Protein AF-A0A965PPJ6-F1 (afdb_monomer)

Foldseek 3Di:
DPPCPVDFQFQDPVLLVVLVVQLVVCVVVVDDDDPVSNVVSVCNVVRNGDDPVVVVVVVVVCVVCVCVCVDPPRDD

Radius of gyration: 13.85 Å; Cα contacts (8 Å, |Δi|>4): 50; chains: 1; bounding box: 31×24×42 Å

Sequence (76 aa):
MARYDHIDFSPPAGVRDEAARGLAWRDEFNRGGTAVGVARARDLSNGVNISPETARRMKAYFDRHEIDKQGKGYRP

Mean predicted aligned error: 4.11 Å

Structure (mmCIF, N/CA/C/O backbone):
data_AF-A0A965PPJ6-F1
#
_entry.id   AF-A0A965PPJ6-F1
#
loop_
_atom_site.group_PDB
_atom_site.id
_atom_site.type_symbol
_atom_site.label_atom_id
_atom_site.label_alt_id
_atom_site.label_comp_id
_atom_site.label_asym_id
_atom_site.label_entity_id
_atom_site.label_seq_id
_atom_site.pdbx_PDB_ins_code
_atom_site.Cartn_x
_atom_site.Cartn_y
_atom_site.Cartn_z
_atom_site.occupancy
_atom_site.B_iso_or_equiv
_atom_site.auth_seq_id
_atom_site.auth_comp_id
_atom_site.auth_asym_id
_atom_site.auth_atom_id
_atom_site.pdbx_PDB_model_num
ATOM 1 N N . MET A 1 1 ? 13.737 -10.426 -22.777 1.00 60.97 1 MET A N 1
ATOM 2 C CA . MET A 1 1 ? 13.354 -10.666 -21.372 1.00 60.97 1 MET A CA 1
ATOM 3 C C . MET A 1 1 ? 13.382 -9.340 -20.639 1.00 60.97 1 MET A C 1
ATOM 5 O O . MET A 1 1 ? 14.348 -8.597 -20.794 1.00 60.97 1 MET A O 1
ATOM 9 N N . ALA A 1 2 ? 12.293 -8.975 -19.965 1.00 79.00 2 ALA A N 1
ATOM 10 C CA . ALA A 1 2 ? 12.261 -7.750 -19.170 1.00 79.00 2 ALA A CA 1
ATOM 11 C C . ALA A 1 2 ? 13.052 -7.989 -17.876 1.00 79.00 2 ALA A C 1
ATOM 13 O O . ALA A 1 2 ? 13.031 -9.090 -17.346 1.00 79.00 2 ALA A O 1
ATOM 14 N N . ARG A 1 3 ? 13.726 -6.966 -17.338 1.00 83.31 3 ARG A N 1
ATOM 15 C CA . ARG A 1 3 ? 14.674 -7.082 -16.205 1.00 83.31 3 ARG A CA 1
ATOM 16 C C . ARG A 1 3 ? 14.151 -7.830 -14.955 1.00 83.31 3 ARG A C 1
ATOM 18 O O . ARG A 1 3 ? 14.966 -8.255 -14.143 1.00 83.31 3 ARG A O 1
ATOM 25 N N . TYR A 1 4 ? 12.833 -7.956 -14.777 1.00 88.50 4 TYR A N 1
ATOM 26 C CA . TYR A 1 4 ? 12.183 -8.493 -13.572 1.00 88.50 4 TYR A CA 1
ATOM 27 C C . TYR A 1 4 ? 11.123 -9.571 -13.863 1.00 88.50 4 TYR A C 1
ATOM 29 O O . TYR A 1 4 ? 10.233 -9.781 -13.050 1.00 88.50 4 TYR A O 1
ATOM 37 N N . ASP A 1 5 ? 11.182 -10.222 -15.023 1.00 84.50 5 ASP A N 1
ATOM 38 C CA . ASP A 1 5 ? 10.200 -11.232 -15.455 1.00 84.50 5 ASP A CA 1
ATOM 39 C C . ASP A 1 5 ? 10.140 -12.501 -14.584 1.00 84.50 5 ASP A C 1
ATOM 41 O O . ASP A 1 5 ? 9.116 -13.174 -14.554 1.00 84.50 5 ASP A O 1
ATOM 45 N N . HIS A 1 6 ? 11.206 -12.801 -13.847 1.00 89.75 6 HIS A N 1
ATOM 46 C CA . HIS A 1 6 ? 11.304 -13.927 -12.914 1.00 89.75 6 HIS A CA 1
ATOM 47 C C . HIS A 1 6 ? 10.779 -13.623 -11.498 1.00 89.75 6 HIS A C 1
ATOM 49 O O . HIS A 1 6 ? 10.853 -14.489 -10.629 1.00 89.75 6 HIS A O 1
ATOM 55 N N . ILE A 1 7 ? 10.298 -12.403 -11.232 1.00 91.88 7 ILE A N 1
ATOM 56 C CA . ILE A 1 7 ? 9.798 -11.995 -9.913 1.00 91.88 7 ILE A CA 1
ATOM 57 C C . ILE A 1 7 ? 8.275 -11.891 -9.965 1.00 91.88 7 ILE A C 1
ATOM 59 O O . ILE A 1 7 ? 7.727 -11.178 -10.807 1.00 91.88 7 ILE A O 1
ATOM 63 N N . ASP A 1 8 ? 7.598 -12.549 -9.025 1.00 92.00 8 ASP A N 1
ATOM 64 C CA . ASP A 1 8 ? 6.166 -12.356 -8.825 1.00 92.00 8 ASP A CA 1
ATOM 65 C C . ASP A 1 8 ? 5.904 -11.075 -8.019 1.00 92.00 8 ASP A C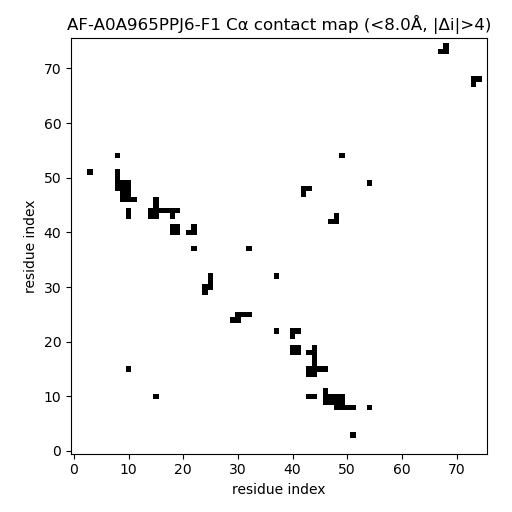 1
ATOM 67 O O . ASP A 1 8 ? 6.383 -10.908 -6.897 1.00 92.00 8 ASP A O 1
ATOM 71 N N . PHE A 1 9 ? 5.138 -10.163 -8.614 1.00 94.25 9 PHE A N 1
ATOM 72 C CA . PHE A 1 9 ? 4.693 -8.918 -7.987 1.00 94.25 9 PHE A CA 1
ATOM 73 C C . PHE A 1 9 ? 3.210 -8.961 -7.604 1.00 94.25 9 PHE A C 1
ATOM 75 O O . PHE A 1 9 ? 2.582 -7.912 -7.413 1.00 94.25 9 PHE A O 1
ATOM 82 N N . SER A 1 10 ? 2.635 -10.158 -7.504 1.00 95.06 10 SER A N 1
ATOM 83 C CA . SER A 1 10 ? 1.324 -10.339 -6.908 1.00 95.06 10 SER A CA 1
ATOM 84 C C . SER A 1 10 ? 1.359 -9.960 -5.420 1.00 95.06 10 SER A C 1
ATOM 86 O O . SER A 1 10 ? 2.308 -10.298 -4.705 1.00 95.06 10 SER A O 1
ATOM 88 N N . PRO A 1 11 ? 0.358 -9.216 -4.911 1.00 95.44 11 PRO A N 1
ATOM 89 C CA . PRO A 1 11 ? 0.299 -8.885 -3.493 1.00 95.44 11 PRO A CA 1
ATOM 90 C C . PRO A 1 11 ? 0.177 -10.172 -2.659 1.00 95.44 11 PRO A C 1
ATOM 92 O O . PRO A 1 11 ? -0.753 -10.947 -2.910 1.00 95.44 11 PRO A O 1
ATOM 95 N N . PRO A 1 12 ? 1.050 -10.413 -1.664 1.00 95.56 12 PRO A N 1
ATOM 96 C CA . PRO A 1 12 ? 0.908 -11.541 -0.742 1.00 95.56 12 PRO A CA 1
ATOM 97 C C . PRO A 1 12 ? -0.378 -11.435 0.084 1.00 95.56 12 PRO A C 1
ATOM 99 O O . PRO A 1 12 ? -0.860 -10.328 0.313 1.00 95.56 12 PRO A O 1
ATOM 102 N N . ALA A 1 13 ? -0.894 -12.559 0.594 1.00 96.00 13 ALA A N 1
ATOM 103 C CA . ALA A 1 13 ? -2.159 -12.611 1.343 1.00 96.00 13 ALA A CA 1
ATOM 104 C C . ALA A 1 13 ? -2.252 -11.554 2.460 1.00 96.00 13 ALA A C 1
ATOM 106 O O . ALA A 1 13 ? -3.179 -10.753 2.457 1.00 96.00 13 ALA A O 1
ATOM 107 N N . GLY A 1 14 ? -1.228 -11.442 3.315 1.00 95.44 14 GLY A N 1
ATOM 108 C CA . GLY A 1 14 ? -1.223 -10.447 4.394 1.00 95.44 14 GLY A CA 1
ATOM 109 C C . GLY A 1 14 ? -1.313 -8.994 3.907 1.00 95.44 14 GLY A C 1
ATOM 110 O O . GLY A 1 14 ? -1.950 -8.167 4.547 1.00 95.44 14 GLY A O 1
ATOM 111 N N . VAL A 1 15 ? -0.752 -8.674 2.734 1.00 94.88 15 VAL A N 1
ATOM 112 C CA . VAL A 1 15 ? -0.903 -7.335 2.134 1.00 94.88 15 VAL A CA 1
ATOM 113 C C . VAL A 1 15 ? -2.345 -7.102 1.687 1.00 94.88 15 VAL A C 1
ATOM 115 O O . VAL A 1 15 ? -2.853 -5.991 1.835 1.00 94.88 15 VAL A O 1
ATOM 118 N N . ARG A 1 16 ? -3.012 -8.131 1.150 1.00 97.12 16 ARG A N 1
ATOM 119 C CA . ARG A 1 16 ? -4.422 -8.042 0.741 1.00 97.12 16 ARG A CA 1
ATOM 120 C C . ARG A 1 16 ? -5.321 -7.820 1.952 1.00 97.12 16 ARG A C 1
ATOM 122 O O . ARG A 1 16 ? -6.162 -6.925 1.916 1.00 97.12 16 ARG A O 1
ATOM 129 N N . ASP A 1 17 ? -5.082 -8.577 3.019 1.00 97.19 17 ASP A N 1
ATOM 130 C CA . ASP A 1 17 ? -5.856 -8.521 4.259 1.00 97.19 17 ASP A CA 1
ATOM 131 C C . ASP A 1 17 ? -5.712 -7.159 4.954 1.00 97.19 17 ASP A C 1
ATOM 133 O O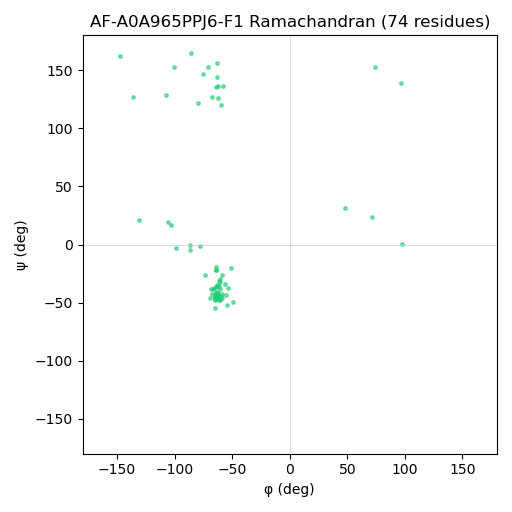 . ASP A 1 17 ? -6.708 -6.536 5.327 1.00 97.19 17 ASP A O 1
ATOM 137 N N . GLU A 1 18 ? -4.486 -6.638 5.066 1.00 95.12 18 GLU A N 1
ATOM 138 C CA . GLU A 1 18 ? -4.247 -5.310 5.643 1.00 95.12 18 GLU A CA 1
ATOM 139 C C . GLU A 1 18 ? -4.830 -4.186 4.774 1.00 95.12 18 GLU A C 1
ATOM 141 O O . GLU A 1 18 ? -5.415 -3.232 5.293 1.00 95.12 18 GLU A O 1
ATOM 146 N N . ALA A 1 19 ? -4.743 -4.300 3.445 1.00 96.12 19 ALA A N 1
ATOM 147 C CA . ALA A 1 19 ? -5.358 -3.331 2.542 1.00 96.12 19 ALA A CA 1
ATOM 148 C C . ALA A 1 19 ? -6.892 -3.331 2.664 1.00 96.12 19 ALA A C 1
ATOM 150 O O . ALA A 1 19 ? -7.504 -2.261 2.704 1.00 96.12 19 ALA A O 1
ATOM 151 N N . ALA A 1 20 ? -7.509 -4.511 2.773 1.00 97.06 20 ALA A N 1
ATOM 152 C CA . ALA A 1 20 ? -8.945 -4.655 2.989 1.00 97.06 20 ALA A CA 1
ATOM 153 C C . ALA A 1 20 ? -9.376 -4.049 4.334 1.00 97.06 20 ALA A C 1
ATOM 155 O O . ALA A 1 20 ? -10.334 -3.277 4.383 1.00 97.06 20 ALA A O 1
ATOM 156 N N . ARG A 1 21 ? -8.624 -4.311 5.411 1.00 95.56 21 ARG A N 1
ATOM 157 C CA . ARG A 1 21 ? -8.854 -3.694 6.728 1.00 95.56 21 ARG A CA 1
ATOM 158 C C . ARG A 1 21 ? -8.746 -2.172 6.685 1.00 95.56 21 ARG A C 1
ATOM 160 O O . ARG A 1 21 ? -9.607 -1.486 7.228 1.00 95.56 21 ARG A O 1
ATOM 167 N N . GLY A 1 22 ? -7.734 -1.635 6.004 1.00 94.69 22 GLY A N 1
ATOM 168 C CA . GLY A 1 22 ? -7.572 -0.190 5.838 1.00 94.69 22 GLY A CA 1
ATOM 169 C C . GLY A 1 22 ? -8.748 0.465 5.105 1.00 94.69 22 GLY A C 1
ATOM 170 O O . GLY A 1 22 ? -9.180 1.556 5.480 1.00 94.69 22 GLY A O 1
ATOM 171 N N . LEU A 1 23 ? -9.301 -0.207 4.089 1.00 96.81 23 LEU A N 1
ATOM 172 C CA . LEU A 1 23 ? -10.507 0.250 3.394 1.00 96.81 23 LEU A CA 1
ATOM 173 C C . LEU A 1 23 ? -11.747 0.198 4.294 1.00 96.81 23 LEU A C 1
ATOM 175 O O . LEU A 1 23 ? -12.511 1.160 4.293 1.00 96.81 23 LEU A O 1
ATOM 179 N N . ALA A 1 24 ? -11.916 -0.867 5.081 1.00 96.44 24 ALA A N 1
ATOM 180 C CA . ALA A 1 24 ? -13.027 -1.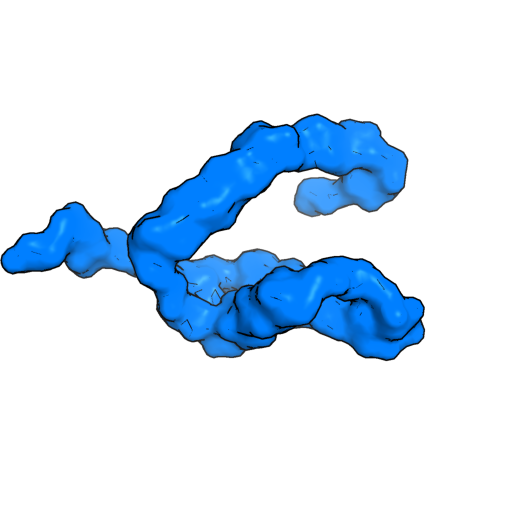001 6.023 1.00 96.44 24 ALA A CA 1
ATOM 181 C C . ALA A 1 24 ? -13.001 0.094 7.102 1.00 96.44 24 ALA A C 1
ATOM 183 O O . ALA A 1 24 ? -14.011 0.743 7.348 1.00 96.44 24 ALA A O 1
ATOM 184 N N . TRP A 1 25 ? -11.834 0.386 7.682 1.00 95.19 25 TRP A N 1
ATOM 185 C CA . TRP A 1 25 ? -11.700 1.492 8.636 1.00 95.19 25 TRP A CA 1
ATOM 186 C C . TRP A 1 25 ? -11.976 2.851 8.008 1.00 95.19 25 TRP A C 1
ATOM 188 O O . TRP A 1 25 ? -12.548 3.730 8.652 1.00 95.19 25 TRP A O 1
ATOM 198 N N . ARG A 1 26 ? -11.567 3.052 6.752 1.00 94.88 26 ARG A N 1
ATOM 199 C CA . ARG A 1 26 ? -11.909 4.284 6.047 1.00 94.88 26 ARG A CA 1
ATOM 200 C C . ARG A 1 26 ? -13.421 4.416 5.881 1.00 94.88 26 ARG A C 1
ATOM 202 O O . ARG A 1 26 ? -13.914 5.526 6.039 1.00 94.88 26 ARG A O 1
ATOM 209 N N . ASP A 1 27 ? -14.114 3.336 5.537 1.00 95.06 27 ASP A N 1
ATOM 210 C CA . ASP A 1 27 ? -15.573 3.317 5.396 1.00 95.06 27 ASP A CA 1
ATOM 211 C C . ASP A 1 27 ? -16.264 3.635 6.732 1.00 95.06 27 ASP A C 1
ATOM 213 O O . ASP A 1 27 ? -17.093 4.538 6.804 1.00 95.06 27 ASP A O 1
ATOM 217 N N . GLU A 1 28 ? -15.816 2.997 7.816 1.00 96.00 28 GLU A N 1
ATOM 218 C CA . GLU A 1 28 ? -16.356 3.178 9.169 1.00 96.00 28 GLU A CA 1
ATOM 219 C C . GLU A 1 28 ? -16.132 4.594 9.725 1.00 96.00 28 GLU A C 1
ATOM 221 O O . GLU A 1 28 ? -17.049 5.225 10.249 1.00 96.00 28 GLU A O 1
ATOM 226 N N . PHE A 1 29 ? -14.907 5.115 9.622 1.00 94.31 29 PHE A N 1
ATOM 227 C CA . PHE A 1 29 ? -1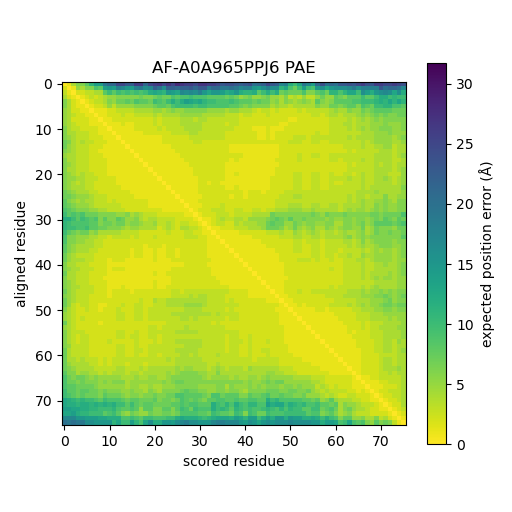4.530 6.383 10.257 1.00 94.31 29 PHE A CA 1
ATOM 228 C C . PHE A 1 29 ? -14.552 7.584 9.306 1.00 94.31 29 PHE A C 1
ATOM 230 O O . PHE A 1 29 ? -14.253 8.703 9.731 1.00 94.31 29 PHE A O 1
ATOM 237 N N . ASN A 1 30 ? -14.837 7.361 8.020 1.00 92.62 30 ASN A N 1
ATOM 238 C CA . ASN A 1 30 ? -14.810 8.350 6.939 1.00 92.62 30 ASN A CA 1
ATOM 239 C C . ASN A 1 30 ? -13.528 9.215 6.906 1.00 92.62 30 ASN A C 1
ATOM 241 O O . ASN A 1 30 ? -13.540 10.389 6.530 1.00 92.62 30 ASN A O 1
ATOM 245 N N . ARG A 1 31 ? -12.393 8.647 7.335 1.00 89.88 31 ARG A N 1
ATOM 246 C CA . ARG A 1 31 ? -11.087 9.323 7.422 1.00 89.88 31 ARG A CA 1
ATOM 247 C C . ARG A 1 31 ? -9.942 8.349 7.160 1.00 89.88 31 ARG A C 1
ATOM 249 O O . ARG A 1 31 ? -10.103 7.141 7.281 1.00 89.88 31 ARG A O 1
ATOM 256 N N . GLY A 1 32 ? -8.767 8.895 6.854 1.00 85.94 32 GLY A N 1
ATOM 257 C CA . GLY A 1 32 ? -7.544 8.118 6.641 1.00 85.94 32 GLY A CA 1
ATOM 258 C C . GLY A 1 32 ? -7.260 7.817 5.169 1.00 85.94 32 GLY A C 1
ATOM 259 O O . GLY A 1 32 ? -8.158 7.506 4.384 1.00 85.94 32 GLY A O 1
ATOM 260 N N . GLY A 1 33 ? -5.983 7.930 4.799 1.00 88.38 33 GLY A N 1
ATOM 261 C CA . GLY A 1 33 ? -5.499 7.731 3.434 1.00 88.38 33 GLY A CA 1
ATOM 262 C C . GLY A 1 33 ? -5.846 8.870 2.466 1.00 88.38 33 GLY A C 1
ATOM 263 O O . GLY A 1 33 ? -6.843 9.580 2.605 1.00 88.38 33 GLY A O 1
ATOM 264 N N . THR A 1 34 ? -5.006 9.035 1.446 1.00 92.25 34 THR A N 1
ATOM 265 C CA . THR A 1 34 ? -5.281 9.905 0.292 1.00 92.25 34 THR A CA 1
ATOM 266 C C . THR A 1 34 ? -6.079 9.140 -0.765 1.00 92.25 34 THR A C 1
ATOM 268 O O . THR A 1 34 ? -6.097 7.910 -0.751 1.00 92.25 34 THR A O 1
ATOM 271 N N . ALA A 1 35 ? -6.690 9.831 -1.735 1.00 92.88 35 ALA A N 1
ATOM 272 C CA . ALA A 1 35 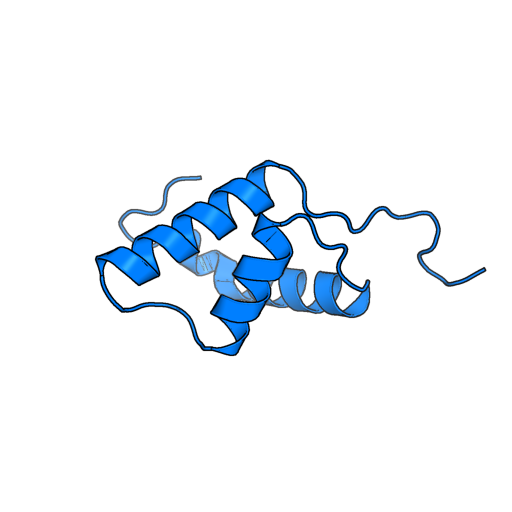? -7.381 9.169 -2.852 1.00 92.88 35 ALA A CA 1
ATOM 273 C C . ALA A 1 35 ? -6.475 8.161 -3.593 1.00 92.88 35 ALA A C 1
ATOM 275 O O . ALA A 1 35 ? -6.915 7.069 -3.947 1.00 92.88 35 ALA A O 1
ATOM 276 N N . VAL A 1 36 ? -5.188 8.494 -3.744 1.00 91.50 36 VAL A N 1
ATOM 277 C CA . VAL A 1 36 ? -4.169 7.607 -4.329 1.00 91.50 36 VAL A CA 1
ATOM 278 C C . VAL A 1 36 ? -3.931 6.372 -3.456 1.00 91.50 36 VAL A C 1
ATOM 280 O O . VAL A 1 36 ? -3.865 5.258 -3.972 1.00 91.50 36 VAL A O 1
ATOM 283 N N . GLY A 1 37 ? -3.833 6.551 -2.135 1.00 91.88 37 GLY A N 1
ATOM 284 C CA . GLY A 1 37 ? -3.683 5.443 -1.189 1.00 91.88 37 GLY A CA 1
ATOM 285 C C . GLY A 1 37 ? -4.892 4.506 -1.194 1.00 91.88 37 GLY A C 1
ATOM 286 O O . GLY A 1 37 ? -4.723 3.292 -1.204 1.00 91.88 37 GLY A O 1
ATOM 287 N N . VAL A 1 38 ? -6.105 5.060 -1.277 1.00 95.50 38 VAL A N 1
ATOM 288 C CA . VAL A 1 38 ? -7.354 4.287 -1.365 1.00 95.50 38 VAL A CA 1
ATOM 289 C C . VAL A 1 38 ? -7.415 3.480 -2.657 1.00 95.50 38 VAL A C 1
ATOM 291 O O . VAL A 1 38 ? -7.732 2.294 -2.619 1.00 95.50 38 VAL A O 1
ATOM 294 N N . ALA A 1 39 ? -7.084 4.094 -3.796 1.00 95.19 39 ALA A N 1
ATOM 295 C CA . ALA A 1 39 ? -7.024 3.384 -5.071 1.00 95.19 39 ALA A CA 1
ATOM 296 C C . ALA A 1 39 ? -6.017 2.226 -5.010 1.00 95.19 39 ALA A C 1
ATOM 298 O O . ALA A 1 39 ? -6.357 1.095 -5.345 1.00 95.19 39 ALA A O 1
ATOM 299 N N . ARG A 1 40 ? -4.817 2.472 -4.466 1.00 95.44 40 ARG A N 1
ATOM 300 C CA . ARG A 1 40 ? -3.812 1.419 -4.293 1.00 95.44 40 ARG A CA 1
ATOM 301 C C . ARG A 1 40 ? -4.287 0.309 -3.353 1.00 95.44 40 ARG A C 1
ATOM 303 O O . ARG A 1 40 ? -4.059 -0.855 -3.652 1.00 95.44 40 ARG A O 1
ATOM 310 N N . ALA A 1 41 ? -4.945 0.636 -2.243 1.00 96.06 41 ALA A N 1
ATOM 311 C CA . ALA A 1 41 ? -5.480 -0.366 -1.321 1.00 96.06 41 ALA A CA 1
ATOM 312 C C . ALA A 1 41 ? -6.556 -1.247 -1.986 1.00 96.06 41 ALA A C 1
ATOM 314 O O . ALA A 1 41 ? -6.606 -2.450 -1.734 1.00 96.06 41 ALA A O 1
ATOM 315 N N . ARG A 1 42 ? -7.373 -0.687 -2.888 1.00 96.44 42 ARG A N 1
ATOM 316 C CA . ARG A 1 42 ? -8.338 -1.462 -3.690 1.00 96.44 42 ARG A CA 1
ATOM 317 C C . ARG A 1 42 ? -7.643 -2.431 -4.643 1.00 96.44 42 ARG A C 1
ATOM 319 O O . ARG A 1 42 ? -8.024 -3.593 -4.698 1.00 96.44 42 ARG A O 1
ATOM 326 N N . ASP A 1 43 ? -6.601 -1.987 -5.340 1.00 96.62 43 ASP A N 1
ATOM 327 C CA . ASP A 1 43 ? -5.816 -2.872 -6.211 1.00 96.62 43 ASP A CA 1
ATOM 328 C C . ASP A 1 43 ? -5.177 -4.016 -5.407 1.00 96.62 43 ASP A C 1
ATOM 330 O O . ASP A 1 43 ? -5.276 -5.185 -5.778 1.00 96.62 43 ASP A O 1
ATOM 334 N N . LEU A 1 44 ? -4.548 -3.677 -4.276 1.00 96.88 44 LEU A N 1
ATOM 335 C CA . LEU A 1 44 ? -3.842 -4.637 -3.430 1.00 96.88 44 LEU A CA 1
ATOM 336 C C . LEU A 1 44 ? -4.789 -5.669 -2.810 1.00 96.88 44 LEU A C 1
ATOM 338 O O . LEU A 1 44 ? -4.499 -6.858 -2.883 1.00 96.88 44 LEU A O 1
ATOM 342 N N . SER A 1 45 ? -5.921 -5.240 -2.244 1.00 97.44 45 SER A N 1
ATOM 343 C CA . SER A 1 45 ? -6.922 -6.150 -1.657 1.00 97.44 45 SER A CA 1
ATOM 344 C C . SER A 1 45 ? -7.509 -7.119 -2.685 1.00 97.44 45 SER A C 1
ATOM 346 O O . SER A 1 45 ? -7.689 -8.295 -2.383 1.00 97.4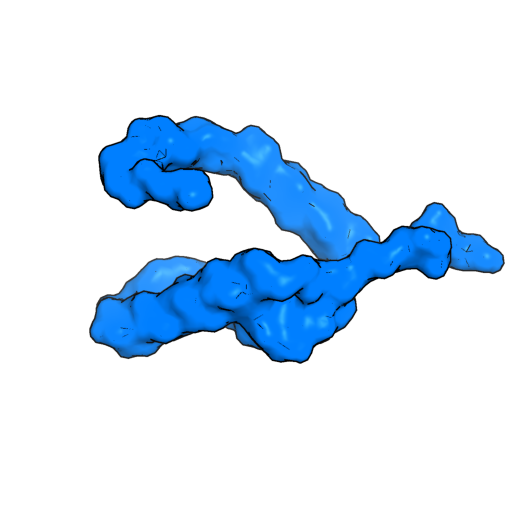4 45 SER A O 1
ATOM 348 N N . ASN A 1 46 ? -7.695 -6.672 -3.930 1.00 96.88 46 ASN A N 1
ATOM 349 C CA . ASN A 1 46 ? -8.143 -7.523 -5.034 1.00 96.88 46 ASN A CA 1
ATOM 350 C C . ASN A 1 46 ? -7.030 -8.409 -5.628 1.00 96.88 46 ASN A C 1
ATOM 352 O O . ASN A 1 46 ? -7.286 -9.177 -6.554 1.00 96.88 46 ASN A O 1
ATOM 356 N N . GLY A 1 47 ? -5.794 -8.320 -5.124 1.00 95.25 47 GLY A N 1
ATOM 357 C CA . GLY A 1 47 ? 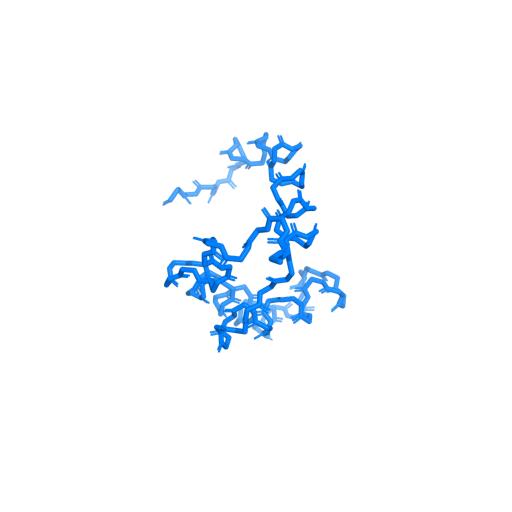-4.671 -9.122 -5.609 1.00 95.25 47 GLY A CA 1
ATOM 358 C C . GLY A 1 47 ? -4.162 -8.715 -6.991 1.00 95.25 47 GLY A C 1
ATOM 359 O O . GLY A 1 47 ? -3.553 -9.534 -7.676 1.00 95.25 47 GLY A O 1
ATOM 360 N N . VAL A 1 48 ? -4.401 -7.471 -7.412 1.00 96.44 48 VAL A N 1
ATOM 361 C CA . VAL A 1 48 ? -3.912 -6.956 -8.694 1.00 96.44 48 VAL A CA 1
ATOM 362 C C . VAL A 1 48 ? -2.387 -6.858 -8.654 1.00 96.44 48 VAL A C 1
ATOM 364 O O . VAL A 1 48 ? -1.820 -6.224 -7.760 1.00 96.44 48 VAL A O 1
ATOM 367 N N . ASN A 1 49 ? -1.719 -7.461 -9.642 1.00 94.38 49 ASN A N 1
ATOM 368 C CA . ASN A 1 49 ? -0.265 -7.369 -9.779 1.00 94.38 49 ASN A CA 1
ATOM 369 C C . ASN A 1 49 ? 0.183 -5.911 -9.898 1.00 94.38 49 ASN A C 1
ATOM 371 O O . ASN A 1 49 ? -0.386 -5.122 -10.655 1.00 94.38 49 ASN A O 1
ATOM 375 N N . ILE A 1 50 ? 1.255 -5.568 -9.187 1.00 93.62 50 ILE A N 1
ATOM 376 C CA . ILE A 1 50 ? 1.854 -4.234 -9.261 1.00 93.62 50 ILE A CA 1
ATOM 377 C C . ILE A 1 50 ? 3.091 -4.233 -10.156 1.00 93.62 50 ILE A C 1
ATOM 379 O O . ILE A 1 50 ? 3.787 -5.234 -10.302 1.00 93.62 50 ILE A O 1
ATOM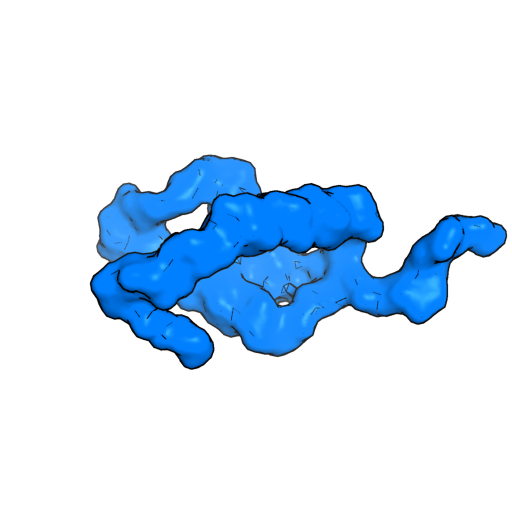 383 N N . SER A 1 51 ? 3.402 -3.082 -10.753 1.00 93.81 51 SER A N 1
ATOM 384 C CA . SER A 1 51 ? 4.624 -2.944 -11.544 1.00 93.81 51 SER A CA 1
ATOM 385 C C . SER A 1 51 ? 5.878 -2.943 -10.646 1.00 93.81 51 SER A C 1
ATOM 387 O O . SER A 1 51 ? 5.820 -2.460 -9.508 1.00 93.81 51 SER A O 1
ATOM 389 N N . PRO A 1 52 ? 7.051 -3.380 -11.149 1.00 93.75 52 PRO A N 1
ATOM 390 C CA . PRO A 1 52 ? 8.302 -3.355 -10.382 1.00 93.75 52 PRO A CA 1
ATOM 391 C C . PRO A 1 52 ? 8.681 -1.958 -9.863 1.00 93.75 52 PRO A C 1
ATOM 393 O O . PRO A 1 52 ? 9.246 -1.807 -8.780 1.00 93.75 52 PRO A O 1
ATOM 396 N N . GLU A 1 53 ? 8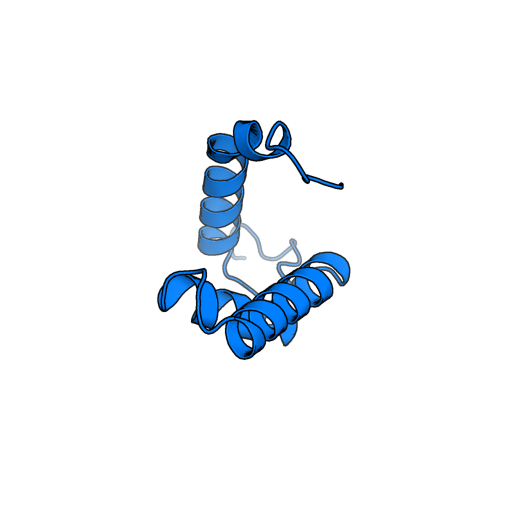.365 -0.905 -10.623 1.00 93.69 53 GLU A N 1
ATOM 397 C CA . GLU A 1 53 ? 8.562 0.480 -10.177 1.00 93.69 53 GLU A CA 1
ATOM 398 C C . GLU A 1 53 ? 7.659 0.844 -8.989 1.00 93.69 53 GLU A C 1
ATOM 400 O O . GLU A 1 53 ? 8.104 1.532 -8.070 1.00 93.69 53 GLU A O 1
ATOM 405 N N . THR A 1 54 ? 6.420 0.346 -8.973 1.00 93.25 54 THR A N 1
ATOM 406 C CA . THR A 1 54 ? 5.454 0.584 -7.902 1.00 93.25 54 THR A CA 1
ATOM 407 C C . THR A 1 54 ? 5.908 -0.132 -6.643 1.00 93.25 54 THR A C 1
ATOM 409 O O . THR A 1 54 ? 5.977 0.497 -5.589 1.00 93.25 54 THR A O 1
ATOM 412 N N . ALA A 1 55 ? 6.317 -1.399 -6.761 1.00 92.94 55 ALA A N 1
ATOM 413 C CA . ALA A 1 55 ? 6.886 -2.160 -5.653 1.00 92.94 55 ALA A CA 1
ATOM 414 C C . ALA A 1 55 ? 8.090 -1.432 -5.031 1.00 92.94 55 ALA A C 1
ATOM 416 O O . ALA A 1 55 ? 8.178 -1.282 -3.812 1.00 92.94 55 ALA A O 1
ATOM 417 N N . ARG A 1 56 ? 8.979 -0.872 -5.865 1.00 93.81 56 ARG A N 1
ATOM 418 C CA . ARG A 1 56 ? 10.125 -0.082 -5.391 1.00 93.81 56 ARG A CA 1
ATOM 419 C C . ARG A 1 56 ? 9.703 1.194 -4.657 1.00 93.81 56 ARG A C 1
ATOM 421 O O . ARG A 1 56 ? 10.285 1.517 -3.624 1.00 93.81 56 ARG A O 1
ATOM 428 N N . ARG A 1 57 ? 8.701 1.922 -5.165 1.00 93.81 57 ARG A N 1
ATOM 429 C CA . ARG A 1 57 ? 8.165 3.128 -4.502 1.00 93.81 57 ARG A CA 1
ATOM 430 C C . ARG A 1 57 ? 7.516 2.793 -3.160 1.00 93.81 57 ARG A C 1
ATOM 432 O O . ARG A 1 57 ? 7.742 3.522 -2.198 1.00 93.81 57 ARG A O 1
ATOM 439 N N . MET A 1 58 ? 6.760 1.696 -3.090 1.00 92.06 58 MET A N 1
ATOM 440 C CA . MET A 1 58 ? 6.158 1.204 -1.848 1.00 92.06 58 MET A CA 1
ATOM 441 C C . MET A 1 58 ? 7.234 0.843 -0.824 1.00 92.06 58 MET A C 1
ATOM 443 O O . MET A 1 58 ? 7.171 1.328 0.301 1.00 92.06 58 MET A O 1
ATOM 447 N N . LYS A 1 59 ? 8.270 0.092 -1.224 1.00 93.69 59 LYS A N 1
ATOM 448 C CA . LYS A 1 59 ? 9.411 -0.210 -0.348 1.00 93.69 59 LYS A CA 1
ATOM 449 C C . LYS A 1 59 ? 10.041 1.070 0.207 1.00 93.69 59 LYS A C 1
ATOM 451 O O . LYS A 1 59 ? 10.145 1.222 1.416 1.00 93.69 59 LYS A O 1
ATOM 456 N N . ALA A 1 60 ? 10.386 2.019 -0.664 1.00 95.38 60 ALA A N 1
ATOM 457 C CA . ALA A 1 60 ? 11.000 3.277 -0.244 1.00 95.38 60 ALA A CA 1
ATOM 458 C C . ALA A 1 60 ? 10.095 4.099 0.691 1.00 95.38 60 ALA A C 1
ATOM 460 O O . ALA A 1 60 ? 10.593 4.839 1.534 1.00 95.38 60 ALA A O 1
ATOM 461 N N . TYR A 1 61 ? 8.770 4.004 0.542 1.00 90.50 61 TYR A N 1
ATOM 462 C CA . TYR A 1 61 ? 7.835 4.607 1.486 1.00 90.50 61 TYR A CA 1
ATOM 463 C C . TYR A 1 61 ? 7.952 3.956 2.865 1.00 90.50 61 TYR A C 1
ATOM 465 O O . TYR A 1 61 ? 8.224 4.677 3.821 1.00 90.50 61 TYR A O 1
ATOM 473 N N . PHE A 1 62 ? 7.821 2.631 2.961 1.00 89.31 62 PHE A N 1
ATOM 474 C CA . PHE A 1 62 ? 7.891 1.924 4.243 1.00 89.31 62 PHE A CA 1
ATOM 475 C C . PHE A 1 62 ? 9.257 2.047 4.923 1.00 89.31 62 PHE A C 1
ATOM 477 O O . PHE A 1 62 ? 9.294 2.214 6.134 1.00 89.31 62 PHE A O 1
ATOM 484 N N . ASP A 1 63 ? 10.356 2.066 4.162 1.00 94.31 63 ASP A N 1
ATOM 485 C CA . ASP A 1 63 ? 11.699 2.307 4.709 1.00 94.31 63 ASP A CA 1
ATOM 486 C C . ASP A 1 63 ? 11.770 3.676 5.425 1.00 94.31 63 ASP A C 1
ATOM 488 O O . ASP A 1 63 ? 12.314 3.793 6.517 1.00 94.31 63 ASP A O 1
ATOM 492 N N . ARG A 1 64 ? 11.182 4.730 4.835 1.00 93.81 64 ARG A N 1
ATOM 493 C CA . ARG A 1 64 ? 11.156 6.081 5.436 1.00 93.81 64 ARG A CA 1
ATOM 494 C C . ARG A 1 64 ? 10.198 6.203 6.620 1.00 93.81 64 ARG A C 1
ATOM 496 O O . ARG A 1 64 ? 10.385 7.079 7.455 1.00 93.81 64 ARG A O 1
ATOM 503 N N . HIS A 1 65 ? 9.170 5.364 6.652 1.00 91.00 65 HIS A N 1
ATOM 504 C CA . HIS A 1 65 ? 8.111 5.377 7.662 1.00 91.00 65 HIS A CA 1
ATOM 505 C C . HIS A 1 65 ? 8.293 4.253 8.683 1.00 91.00 65 HIS A C 1
ATOM 507 O O . HIS A 1 65 ? 7.372 3.917 9.417 1.00 91.00 65 HIS A O 1
ATOM 513 N N . GLU A 1 66 ? 9.486 3.662 8.768 1.00 91.06 66 GLU A N 1
ATOM 514 C CA . GLU A 1 66 ? 9.752 2.619 9.754 1.00 91.06 66 GLU A CA 1
ATOM 515 C C . GLU A 1 66 ? 9.573 3.126 11.194 1.00 91.06 66 GLU A C 1
ATOM 517 O O . GLU A 1 66 ? 9.149 2.373 12.072 1.00 91.06 66 GLU A O 1
ATOM 522 N N . ILE A 1 67 ? 9.813 4.422 11.417 1.00 92.12 67 ILE A N 1
ATOM 523 C CA . ILE A 1 67 ? 9.582 5.086 12.702 1.00 92.12 67 ILE A CA 1
ATOM 524 C C . ILE A 1 67 ? 8.120 4.989 13.169 1.00 92.12 67 ILE A C 1
ATOM 526 O O . ILE A 1 67 ? 7.872 4.956 14.373 1.00 92.12 67 ILE A O 1
ATOM 530 N N . ASP A 1 68 ? 7.158 4.841 12.252 1.00 88.00 68 ASP A N 1
ATOM 531 C CA . ASP A 1 68 ? 5.732 4.731 12.582 1.00 88.00 68 ASP A CA 1
ATOM 532 C C . ASP A 1 68 ? 5.432 3.468 13.406 1.00 88.00 68 ASP A C 1
ATOM 534 O O . ASP A 1 68 ? 4.470 3.440 14.176 1.00 88.00 68 ASP A O 1
ATOM 538 N N . LYS A 1 69 ? 6.302 2.447 13.335 1.00 87.00 69 LYS A N 1
ATOM 539 C CA . LYS A 1 69 ? 6.213 1.238 14.170 1.00 87.00 69 LYS A CA 1
ATOM 540 C C . LYS A 1 69 ? 6.393 1.522 15.666 1.00 87.00 69 LYS A C 1
ATOM 542 O O . LYS A 1 69 ? 6.012 0.705 16.496 1.00 87.00 69 LYS A O 1
ATOM 547 N N . GLN A 1 70 ? 6.977 2.666 16.024 1.00 89.50 70 GLN A N 1
ATOM 548 C CA . GLN A 1 70 ? 7.130 3.106 17.416 1.00 89.50 70 GLN A CA 1
ATOM 549 C C . GLN A 1 70 ? 5.902 3.877 17.926 1.00 89.50 70 GLN A C 1
ATOM 551 O O . GLN A 1 70 ? 5.835 4.242 19.100 1.00 89.50 70 GLN A O 1
ATOM 556 N N . GLY A 1 71 ? 4.918 4.134 17.057 1.00 87.12 71 GLY A N 1
ATOM 557 C CA . GLY A 1 71 ? 3.684 4.815 17.413 1.00 87.12 71 GLY A CA 1
ATOM 558 C C . GLY A 1 71 ? 2.852 4.035 18.435 1.00 87.12 71 GLY A C 1
ATOM 559 O O . GLY A 1 71 ? 2.753 2.805 18.404 1.00 87.12 71 GLY A O 1
ATOM 560 N N . LYS A 1 72 ? 2.195 4.763 19.344 1.00 88.44 72 LYS A N 1
ATOM 561 C CA . LYS A 1 72 ? 1.283 4.168 20.328 1.00 88.44 72 LYS A CA 1
ATOM 562 C C . LYS A 1 72 ? 0.143 3.441 19.606 1.00 88.44 72 LYS A C 1
ATOM 564 O O . LYS A 1 72 ? -0.636 4.068 18.895 1.00 88.44 72 LYS A O 1
ATOM 569 N N . GLY A 1 73 ? 0.022 2.136 19.847 1.00 83.38 73 GLY A N 1
ATOM 570 C CA . GLY A 1 73 ? -1.009 1.289 19.241 1.00 83.38 73 GLY A CA 1
ATOM 571 C C . GLY A 1 73 ? -0.557 0.503 18.008 1.00 83.38 73 GLY A C 1
ATOM 572 O O . GLY A 1 73 ? -1.366 -0.255 17.476 1.00 83.38 73 GLY A O 1
ATOM 573 N N . TYR A 1 74 ? 0.706 0.622 17.579 1.00 81.44 74 TYR A N 1
ATOM 574 C CA . TYR A 1 74 ? 1.268 -0.265 16.559 1.00 81.44 74 TYR A CA 1
ATOM 575 C C . TYR A 1 74 ? 1.274 -1.724 17.039 1.00 81.44 74 TYR A C 1
ATOM 577 O O . TYR A 1 74 ? 1.635 -2.017 18.183 1.00 81.44 74 TYR A O 1
ATOM 585 N N . ARG A 1 75 ? 0.882 -2.644 16.154 1.00 74.56 75 ARG A N 1
ATOM 586 C CA . ARG A 1 75 ? 0.958 -4.095 16.359 1.00 74.56 75 ARG A CA 1
ATOM 587 C C . ARG A 1 75 ? 1.489 -4.721 15.060 1.00 74.56 75 ARG A C 1
ATOM 589 O O . ARG A 1 75 ? 0.940 -4.376 14.014 1.00 74.56 75 ARG A O 1
ATOM 596 N N . PRO A 1 76 ? 2.561 -5.534 15.117 1.00 64.12 76 PRO A N 1
ATOM 597 C CA . PRO A 1 76 ? 3.120 -6.205 13.946 1.00 64.12 76 PRO A CA 1
ATOM 598 C C . PRO A 1 76 ? 2.203 -7.308 13.413 1.00 64.12 76 PRO A C 1
ATOM 600 O O . PRO A 1 76 ? 1.406 -7.854 14.214 1.00 64.12 76 PRO A O 1
#

Secondary structure (DSSP, 8-state):
--TTTTS--SPPHHHHHHHHHHHHHHHHHS--S-HHHHHHHHHHHTTPPPPHHHHHHHHHHHHHTGGGGGSTT---

Nearest PDB structures (foldseek):
  6wiq-assembly1_A  TM=3.607E-01  e=7.968E+00  Severe acute respiratory syndrome coronavirus 2

Solvent-accessible surface area (backbone atoms only — not comparable to full-atom values): 4549 Å² total; per-residue (Å²): 133,64,102,61,76,91,57,86,49,56,48,53,68,70,55,16,52,52,23,44,50,54,50,51,49,24,66,76,66,74,49,79,78,51,76,67,52,50,54,50,27,53,38,29,39,72,44,46,67,52,53,73,69,53,54,51,52,52,48,56,49,51,68,74,48,52,68,58,66,74,42,93,85,60,76,137

pLDDT: mean 91.73, std 6.52, range [60.97, 97.44]